Protein AF-A0A965PEA3-F1 (afdb_monomer_lite)

Secondary structure (DSSP, 8-state):
--HHHHHHHHHHHHHHHHHHHHHHHHHHHHHHHHHHH-S-HHHHHHHHHHHHHHHHHHHH-TTS-TTS---

Sequence (71 aa):
MADGLTLKENLMSDLKKAAESWGKTFLATALATYLAVGLDINAIANAALVSVLPSIINWLNPNYERYGRVR

Foldseek 3Di:
DVVVVVVVVVVVVVVVVLVVVLVVQLVVQLVVQCVVPNPDPVSSNVRSCVRSVVSVVCVVPVPPPPPPDPD

Structure (mmCIF, N/CA/C/O backbone):
data_AF-A0A965PEA3-F1
#
_entry.id   AF-A0A965PEA3-F1
#
loop_
_atom_site.group_PDB
_atom_site.id
_atom_site.type_symbol
_atom_site.label_atom_id
_atom_site.label_alt_id
_atom_site.label_comp_id
_atom_site.label_asym_id
_atom_site.label_entity_id
_atom_site.label_seq_id
_atom_site.pdbx_PDB_ins_code
_atom_site.Cartn_x
_atom_site.Cartn_y
_atom_site.Cartn_z
_atom_site.occupancy
_atom_site.B_iso_or_equiv
_atom_site.auth_seq_id
_atom_site.auth_comp_id
_atom_site.auth_asym_id
_atom_site.auth_atom_id
_atom_site.pdbx_PDB_model_num
ATOM 1 N N . MET A 1 1 ? 27.761 11.830 -26.358 1.00 55.84 1 MET A N 1
ATOM 2 C CA . MET A 1 1 ? 27.786 12.057 -24.893 1.00 55.84 1 MET A CA 1
ATOM 3 C C . MET A 1 1 ? 26.482 12.659 -24.348 1.00 55.84 1 MET A C 1
ATOM 5 O O . MET A 1 1 ? 26.212 12.448 -23.178 1.00 55.84 1 MET A O 1
ATOM 9 N N . ALA A 1 2 ? 25.647 13.326 -25.165 1.00 61.12 2 ALA A N 1
ATOM 10 C CA . ALA A 1 2 ? 24.329 13.842 -24.751 1.00 61.12 2 ALA A CA 1
ATOM 11 C C . ALA A 1 2 ? 23.230 12.763 -24.594 1.00 61.12 2 ALA A C 1
ATOM 13 O O . ALA A 1 2 ? 22.374 12.882 -23.729 1.00 61.12 2 ALA A O 1
ATOM 14 N N . ASP A 1 3 ? 23.300 11.685 -25.377 1.00 65.81 3 ASP A N 1
ATOM 15 C CA . ASP A 1 3 ? 22.274 10.630 -25.443 1.00 65.81 3 ASP A CA 1
ATOM 16 C C . ASP A 1 3 ? 22.064 9.861 -24.119 1.00 65.81 3 ASP A C 1
ATOM 18 O O . ASP A 1 3 ? 20.948 9.541 -23.722 1.00 65.81 3 ASP A O 1
ATOM 22 N N . GLY A 1 4 ? 23.139 9.643 -23.355 1.00 63.75 4 GLY A N 1
ATOM 23 C CA . GLY A 1 4 ? 23.059 8.973 -22.053 1.00 63.75 4 GLY A CA 1
ATOM 24 C C . GLY A 1 4 ? 22.445 9.827 -20.937 1.00 63.75 4 GLY A C 1
ATOM 25 O O . GLY A 1 4 ? 22.013 9.276 -19.924 1.00 63.75 4 GLY A O 1
ATOM 26 N N . LEU A 1 5 ? 22.414 11.155 -21.102 1.00 71.88 5 LEU A N 1
ATOM 27 C CA . LEU A 1 5 ? 21.830 12.077 -20.126 1.00 71.88 5 LEU A CA 1
ATOM 28 C C . LEU A 1 5 ? 20.306 12.136 -20.298 1.00 71.88 5 LEU A C 1
ATOM 30 O O . LEU A 1 5 ? 19.574 11.897 -19.338 1.00 71.88 5 LEU A O 1
ATOM 34 N N . THR A 1 6 ? 19.841 12.302 -21.539 1.00 75.12 6 THR A N 1
ATOM 35 C CA . THR A 1 6 ? 18.415 12.317 -21.902 1.00 75.12 6 THR A CA 1
ATOM 36 C C . THR A 1 6 ? 17.711 10.994 -21.589 1.00 75.12 6 THR A C 1
ATOM 38 O O . THR A 1 6 ? 16.569 10.992 -21.131 1.00 75.12 6 THR A O 1
ATOM 41 N N . LEU A 1 7 ? 18.389 9.852 -21.755 1.00 76.25 7 LEU A N 1
ATOM 42 C CA . LEU A 1 7 ? 17.856 8.540 -21.359 1.00 76.25 7 LEU A CA 1
ATOM 43 C C . LEU A 1 7 ? 17.599 8.433 -19.848 1.00 76.25 7 LEU A C 1
ATOM 45 O O . LEU A 1 7 ? 16.578 7.885 -19.428 1.00 76.25 7 LEU A O 1
ATOM 49 N N . LYS A 1 8 ? 18.506 8.967 -19.020 1.00 77.94 8 LYS A N 1
ATOM 50 C CA . LYS A 1 8 ? 18.355 8.961 -17.556 1.00 77.94 8 LYS A CA 1
ATOM 51 C C . LYS A 1 8 ? 17.218 9.872 -17.103 1.00 77.94 8 LYS A C 1
ATOM 53 O O . LYS A 1 8 ? 16.473 9.486 -16.205 1.00 77.94 8 LYS A O 1
ATOM 58 N N . GLU A 1 9 ? 17.069 11.040 -17.724 1.00 77.62 9 GLU A N 1
ATOM 59 C CA . GLU A 1 9 ? 15.982 11.980 -17.421 1.00 77.62 9 GLU A CA 1
ATOM 60 C C . GLU A 1 9 ? 14.606 11.379 -17.728 1.00 77.62 9 GLU A C 1
ATOM 62 O O . GLU A 1 9 ? 13.717 11.395 -16.872 1.00 77.62 9 GLU A O 1
ATOM 67 N N . ASN A 1 10 ? 14.451 10.763 -18.903 1.00 80.75 10 ASN A N 1
ATOM 68 C CA . ASN A 1 10 ? 13.208 10.092 -19.284 1.00 80.75 10 ASN A CA 1
ATOM 69 C C . ASN A 1 10 ? 12.880 8.936 -18.328 1.00 80.75 10 ASN A C 1
ATOM 71 O O . ASN A 1 10 ? 11.771 8.887 -17.795 1.00 80.75 10 ASN A O 1
ATOM 75 N N . LEU A 1 11 ? 13.865 8.086 -18.010 1.00 83.31 11 LEU A N 1
ATOM 76 C CA . LEU A 1 11 ? 13.696 6.976 -17.070 1.00 83.31 11 LEU A CA 1
ATOM 77 C C . LEU A 1 11 ? 13.243 7.448 -15.680 1.00 83.31 11 LEU A C 1
ATOM 79 O O . LEU A 1 11 ? 12.328 6.859 -15.107 1.00 83.31 11 LEU A O 1
ATOM 83 N N . MET A 1 12 ? 13.851 8.510 -15.137 1.00 84.56 12 MET A N 1
ATOM 84 C CA . MET A 1 12 ? 13.432 9.083 -13.850 1.00 84.56 12 MET A CA 1
ATOM 85 C C . MET A 1 12 ? 12.005 9.632 -13.910 1.00 84.56 12 MET A C 1
ATOM 87 O O . MET A 1 12 ? 11.241 9.464 -12.958 1.00 84.56 12 MET A O 1
ATOM 91 N N . SER A 1 13 ? 11.630 10.266 -15.024 1.00 84.75 13 SER A N 1
ATOM 92 C CA . SER A 1 13 ? 10.283 10.808 -15.211 1.00 84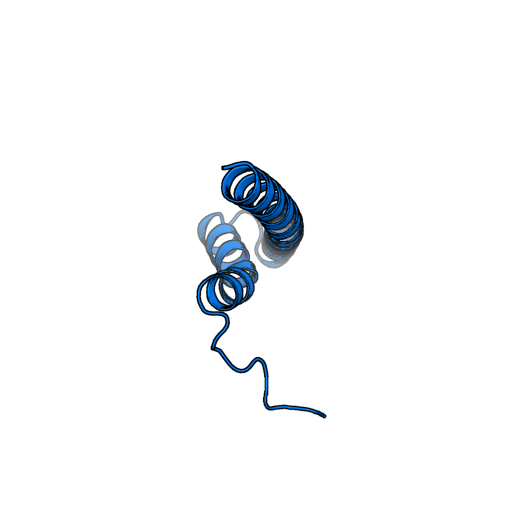.75 13 SER A CA 1
ATOM 93 C C . SER A 1 13 ? 9.212 9.712 -15.274 1.00 84.75 13 SER A C 1
ATOM 95 O O . SER A 1 13 ? 8.152 9.853 -14.661 1.00 84.75 13 SER A O 1
ATOM 97 N N . ASP A 1 14 ? 9.505 8.594 -15.939 1.00 84.56 14 ASP A N 1
ATOM 98 C CA . ASP A 1 14 ? 8.585 7.465 -16.070 1.00 84.56 14 ASP A CA 1
ATOM 99 C C . ASP A 1 14 ? 8.478 6.669 -14.768 1.00 84.56 14 ASP A C 1
ATOM 101 O O . ASP A 1 14 ? 7.372 6.325 -14.352 1.00 84.56 14 ASP A O 1
ATOM 105 N N . LEU A 1 15 ? 9.597 6.467 -14.060 1.00 85.12 15 LEU A N 1
ATOM 106 C CA . LEU A 1 15 ? 9.608 5.914 -12.700 1.00 85.12 15 LEU A CA 1
ATOM 107 C C . LEU A 1 15 ? 8.745 6.738 -11.749 1.00 85.12 15 LEU A C 1
ATOM 109 O O . LEU A 1 15 ? 7.966 6.173 -10.984 1.00 85.12 15 LEU A O 1
ATOM 113 N N . LYS A 1 16 ? 8.854 8.070 -11.810 1.00 84.12 16 LYS A N 1
ATOM 114 C CA . LYS A 1 16 ? 8.052 8.965 -10.974 1.00 84.12 16 LYS A CA 1
ATOM 115 C C . LYS A 1 16 ? 6.558 8.808 -11.262 1.00 84.12 16 LYS A C 1
ATOM 117 O O . LYS A 1 16 ? 5.779 8.634 -10.330 1.00 84.12 16 LYS A O 1
ATOM 122 N N . LYS A 1 17 ? 6.161 8.803 -12.538 1.00 87.88 17 LYS A N 1
ATOM 123 C CA . LYS A 1 17 ? 4.759 8.594 -12.942 1.00 87.88 17 LYS A CA 1
ATOM 124 C C . LYS A 1 17 ? 4.237 7.215 -12.523 1.00 87.88 17 LYS A C 1
ATOM 126 O O . LYS A 1 17 ? 3.106 7.102 -12.053 1.00 87.88 17 LYS A O 1
ATOM 131 N N . ALA A 1 18 ? 5.055 6.172 -12.664 1.00 86.38 18 ALA A N 1
ATOM 132 C CA . ALA A 1 18 ? 4.702 4.816 -12.254 1.00 86.38 18 ALA A CA 1
ATOM 133 C C . ALA A 1 18 ? 4.515 4.723 -10.731 1.00 86.38 18 ALA A C 1
ATOM 135 O O . ALA A 1 18 ? 3.480 4.243 -10.268 1.00 86.38 18 ALA A O 1
ATOM 136 N N . ALA A 1 19 ? 5.455 5.272 -9.958 1.00 86.81 19 ALA A N 1
ATOM 137 C CA . ALA A 1 19 ? 5.379 5.331 -8.503 1.00 86.81 19 ALA A CA 1
ATOM 138 C C . ALA A 1 19 ? 4.163 6.133 -8.011 1.00 86.81 19 ALA A C 1
ATOM 140 O O . ALA A 1 19 ? 3.490 5.703 -7.076 1.00 86.81 19 ALA A O 1
ATOM 141 N N . GLU A 1 20 ? 3.823 7.249 -8.664 1.00 90.81 20 GLU A N 1
ATOM 142 C CA . GLU A 1 20 ? 2.596 8.003 -8.373 1.00 90.81 20 GLU A CA 1
ATOM 143 C C . GLU A 1 20 ? 1.334 7.162 -8.610 1.00 90.81 20 GLU A C 1
ATOM 145 O O . GLU A 1 20 ? 0.397 7.211 -7.810 1.00 90.81 20 GLU A O 1
ATOM 150 N N . SER A 1 21 ? 1.295 6.369 -9.685 1.00 88.00 21 SER A N 1
ATOM 151 C CA . SER A 1 21 ? 0.167 5.473 -9.955 1.00 88.00 21 SER A CA 1
ATOM 152 C C . SER A 1 21 ? 0.067 4.353 -8.917 1.00 88.00 21 SER A C 1
ATOM 154 O O . SER A 1 21 ? -1.031 4.064 -8.443 1.00 88.00 21 SER A O 1
ATOM 156 N N . TRP A 1 22 ? 1.190 3.740 -8.530 1.00 89.75 22 TRP A N 1
ATOM 157 C CA . TRP A 1 22 ? 1.214 2.675 -7.521 1.00 89.75 22 TRP A CA 1
ATOM 158 C C . TRP A 1 22 ? 0.851 3.200 -6.132 1.00 89.75 22 TRP A C 1
ATOM 160 O O . TRP A 1 22 ? 0.075 2.567 -5.421 1.00 89.75 22 TRP A O 1
ATOM 170 N N . GLY A 1 23 ? 1.335 4.389 -5.765 1.00 92.69 23 GLY A N 1
ATOM 171 C CA . GLY A 1 23 ? 1.015 5.029 -4.490 1.00 92.69 23 GLY A CA 1
ATOM 172 C C . GLY A 1 23 ? -0.485 5.279 -4.311 1.00 92.69 23 GLY A C 1
ATOM 173 O O . GLY A 1 23 ? -1.019 5.050 -3.227 1.00 92.69 23 GLY A O 1
ATOM 174 N N . LYS A 1 24 ? -1.194 5.666 -5.381 1.00 93.06 24 LYS A N 1
ATOM 175 C CA . LYS A 1 24 ? -2.660 5.826 -5.356 1.00 93.06 24 LYS A CA 1
ATOM 176 C C . LYS A 1 24 ? -3.371 4.500 -5.080 1.00 93.06 24 LYS A C 1
ATOM 178 O O . LYS A 1 24 ? -4.260 4.462 -4.235 1.00 93.06 24 LYS A O 1
ATOM 183 N N . THR A 1 25 ? -2.968 3.416 -5.748 1.00 93.44 25 THR A N 1
ATOM 184 C CA . THR A 1 25 ? -3.541 2.074 -5.532 1.00 93.44 25 THR A CA 1
ATOM 185 C C . THR A 1 25 ? -3.247 1.547 -4.128 1.00 93.44 25 THR A C 1
ATOM 187 O O . THR A 1 25 ? -4.144 1.006 -3.479 1.00 93.44 25 THR A O 1
ATOM 190 N N . PHE A 1 26 ? -2.027 1.765 -3.630 1.00 94.62 26 PHE A N 1
ATOM 191 C CA . PHE A 1 26 ? -1.627 1.415 -2.269 1.00 94.62 26 PHE A CA 1
ATOM 192 C C . PHE A 1 26 ? -2.508 2.120 -1.231 1.00 94.62 26 PHE A C 1
ATOM 194 O O . PHE A 1 26 ? -3.102 1.463 -0.379 1.00 94.62 26 PHE A O 1
ATOM 201 N N . LEU A 1 27 ? -2.647 3.447 -1.334 1.00 95.06 27 LEU A N 1
ATOM 202 C CA . LEU A 1 27 ? -3.471 4.247 -0.422 1.00 95.06 27 LEU A CA 1
ATOM 203 C C . LEU A 1 27 ? -4.950 3.868 -0.495 1.00 95.06 27 LEU A C 1
ATOM 205 O O . LEU A 1 27 ? -5.591 3.707 0.542 1.00 95.06 27 LEU A O 1
ATOM 209 N N . ALA A 1 28 ? -5.488 3.689 -1.703 1.00 95.62 28 ALA A N 1
ATOM 210 C CA . ALA A 1 28 ? -6.874 3.275 -1.891 1.00 95.62 28 ALA A CA 1
ATOM 211 C C . ALA A 1 28 ? -7.145 1.915 -1.231 1.00 95.62 28 ALA A C 1
ATOM 213 O O . ALA A 1 28 ? -8.136 1.764 -0.520 1.00 95.62 28 ALA A O 1
ATOM 214 N N . THR A 1 29 ? -6.238 0.951 -1.404 1.00 96.19 29 THR A N 1
ATOM 215 C CA . THR A 1 29 ? -6.366 -0.377 -0.790 1.00 96.19 29 TH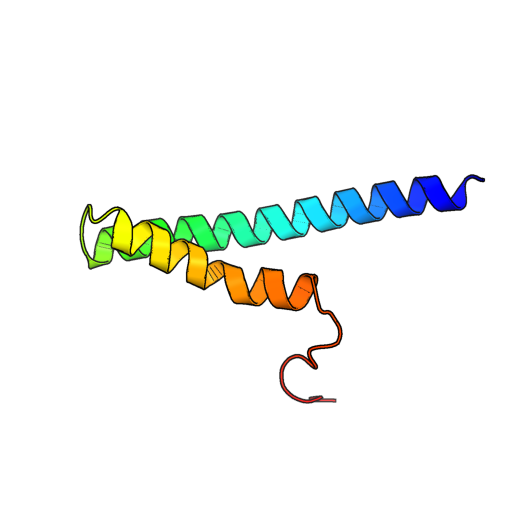R A CA 1
ATOM 216 C C . THR A 1 29 ? -6.208 -0.314 0.723 1.00 96.19 29 THR A C 1
ATOM 218 O O . THR A 1 29 ? -6.967 -0.966 1.436 1.00 96.19 29 THR A O 1
ATOM 221 N N . ALA A 1 30 ? -5.273 0.491 1.232 1.00 94.81 30 ALA A N 1
ATOM 222 C CA . ALA A 1 30 ? -5.084 0.664 2.667 1.00 94.81 30 ALA A CA 1
ATOM 223 C C . ALA A 1 30 ? -6.355 1.212 3.336 1.00 94.81 30 ALA A C 1
ATOM 225 O O . ALA A 1 30 ? -6.818 0.662 4.335 1.00 94.81 30 ALA A O 1
ATOM 226 N N . LEU A 1 31 ? -6.963 2.243 2.741 1.00 95.88 31 LEU A N 1
ATOM 227 C CA . LEU A 1 31 ? -8.220 2.820 3.221 1.00 95.88 31 LEU A CA 1
ATOM 228 C C . LEU A 1 31 ? -9.386 1.835 3.096 1.00 95.88 31 LEU A C 1
ATOM 230 O O . LEU A 1 31 ? -10.146 1.671 4.045 1.00 95.88 31 LEU A O 1
ATOM 234 N N . ALA A 1 32 ? -9.514 1.140 1.963 1.00 96.38 32 ALA A N 1
ATOM 235 C CA . ALA A 1 32 ? -10.560 0.136 1.772 1.00 96.38 32 ALA A CA 1
ATOM 236 C C . ALA A 1 32 ? -10.445 -1.010 2.790 1.00 96.38 32 ALA A C 1
ATOM 238 O O . ALA A 1 32 ? -11.445 -1.444 3.355 1.00 96.38 32 ALA A O 1
ATOM 239 N N . THR A 1 33 ? -9.220 -1.458 3.069 1.00 96.19 33 THR A N 1
ATOM 240 C CA . THR A 1 33 ? -8.953 -2.521 4.045 1.00 96.19 33 THR A CA 1
ATOM 241 C C . THR A 1 33 ? -9.260 -2.040 5.458 1.00 96.19 33 THR A C 1
ATOM 243 O O . THR A 1 33 ? -9.944 -2.742 6.194 1.00 96.19 33 THR A O 1
ATOM 246 N N . TYR A 1 34 ? -8.866 -0.814 5.813 1.00 96.06 34 TYR A N 1
ATOM 247 C CA . TYR A 1 34 ? -9.234 -0.205 7.093 1.00 96.06 34 TYR A CA 1
ATOM 248 C C . TYR A 1 34 ? -10.756 -0.157 7.294 1.00 96.06 34 TYR A C 1
ATOM 250 O O . TYR A 1 34 ? -11.252 -0.487 8.368 1.00 96.06 34 TYR A O 1
ATOM 258 N N . LEU A 1 35 ? -11.513 0.201 6.254 1.00 96.69 35 LEU A N 1
ATOM 259 C CA . LEU A 1 35 ? -12.977 0.209 6.315 1.00 96.69 35 LEU A CA 1
ATOM 260 C C . LEU A 1 35 ? -13.579 -1.199 6.441 1.00 96.69 35 LEU A C 1
ATOM 262 O O . LEU A 1 35 ? -14.643 -1.347 7.035 1.00 96.69 35 LEU A O 1
ATOM 266 N N . ALA A 1 36 ? -12.920 -2.222 5.894 1.00 96.12 36 ALA A N 1
ATOM 267 C CA . ALA A 1 36 ? -13.405 -3.599 5.919 1.00 96.12 36 ALA A CA 1
ATOM 268 C C . ALA A 1 36 ? -13.113 -4.326 7.242 1.00 96.12 36 ALA A C 1
ATOM 270 O O . ALA A 1 36 ? -13.948 -5.101 7.704 1.00 96.12 36 ALA A O 1
ATOM 271 N N . VAL A 1 37 ? -11.935 -4.105 7.835 1.00 95.12 37 VAL A N 1
ATOM 272 C CA . VAL A 1 37 ? -11.461 -4.872 9.005 1.00 95.12 37 VAL A CA 1
ATOM 273 C C . VAL A 1 37 ? -11.185 -4.022 10.250 1.00 95.12 37 VAL A C 1
ATOM 275 O O . VAL A 1 37 ? -10.857 -4.566 11.301 1.00 95.12 37 VAL A O 1
ATOM 278 N N . GLY A 1 38 ? -11.330 -2.697 10.172 1.00 92.94 38 GLY A N 1
ATOM 279 C CA . GLY A 1 38 ? -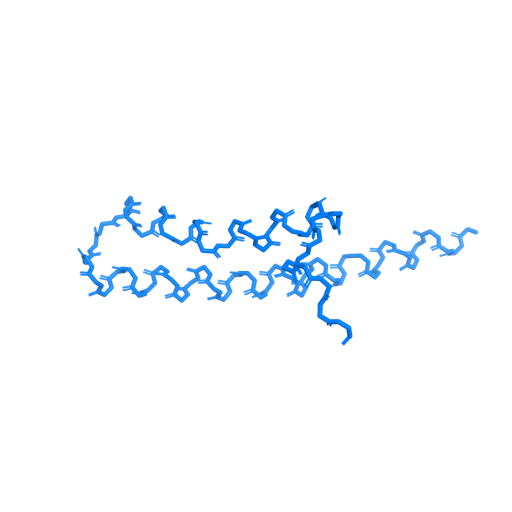10.960 -1.776 11.246 1.00 92.94 38 GLY A CA 1
ATOM 280 C C . GLY A 1 38 ? -9.452 -1.502 11.301 1.00 92.94 38 GLY A C 1
ATOM 281 O O . GLY A 1 38 ? -8.735 -1.648 10.311 1.00 92.94 38 GLY A O 1
ATOM 282 N N . LEU A 1 39 ? -8.952 -1.078 12.467 1.00 93.19 39 LEU A N 1
ATOM 283 C CA . LEU A 1 39 ? -7.549 -0.683 12.668 1.00 93.19 39 LEU A CA 1
ATOM 284 C C . LEU A 1 39 ? -6.607 -1.892 12.854 1.00 93.19 39 LEU A C 1
ATOM 286 O O . LEU A 1 39 ? -5.890 -1.985 13.848 1.00 93.19 39 LEU A O 1
ATOM 290 N N . ASP A 1 40 ? -6.593 -2.814 11.892 1.00 94.81 40 ASP A N 1
ATOM 291 C CA . ASP A 1 40 ? -5.608 -3.897 11.831 1.00 94.81 40 ASP A CA 1
ATOM 292 C C . ASP A 1 40 ? -4.455 -3.512 10.897 1.00 94.81 40 ASP A C 1
ATOM 294 O O . ASP A 1 40 ? -4.528 -3.631 9.672 1.00 94.81 40 ASP A O 1
ATOM 298 N N . ILE A 1 41 ? -3.361 -3.044 11.498 1.00 93.50 41 ILE A N 1
ATOM 299 C CA . ILE A 1 41 ? -2.175 -2.561 10.781 1.00 93.50 41 ILE A CA 1
ATOM 300 C C . ILE A 1 41 ? -1.555 -3.665 9.913 1.00 93.50 41 ILE A C 1
ATOM 302 O O . ILE A 1 41 ? -1.102 -3.379 8.804 1.00 93.50 41 ILE A O 1
ATOM 306 N N . ASN A 1 42 ? -1.555 -4.919 10.379 1.00 95.06 42 ASN A N 1
ATOM 307 C CA . ASN A 1 42 ? -0.970 -6.025 9.624 1.00 95.06 42 ASN A CA 1
ATOM 308 C C . ASN A 1 42 ? -1.818 -6.338 8.391 1.00 95.06 42 ASN A C 1
ATOM 310 O O . ASN A 1 42 ? -1.274 -6.494 7.297 1.00 95.06 42 ASN A O 1
ATOM 314 N N . ALA A 1 43 ? -3.143 -6.392 8.541 1.00 94.88 43 ALA A N 1
ATOM 315 C CA . ALA A 1 43 ? -4.050 -6.625 7.421 1.00 94.88 43 ALA A CA 1
ATOM 316 C C . ALA A 1 43 ? -3.966 -5.495 6.381 1.00 94.88 43 ALA A C 1
ATOM 318 O O . ALA A 1 43 ? -3.814 -5.764 5.189 1.00 94.88 43 ALA A O 1
ATOM 319 N N . ILE A 1 44 ? -3.986 -4.236 6.834 1.00 95.75 44 ILE A N 1
ATOM 320 C CA . ILE A 1 44 ? -3.898 -3.046 5.977 1.00 95.75 44 ILE A CA 1
ATOM 321 C C . ILE A 1 44 ? -2.576 -3.022 5.207 1.00 95.75 44 ILE A C 1
ATOM 323 O O . ILE A 1 44 ? -2.582 -2.849 3.987 1.00 95.75 44 ILE A O 1
ATOM 327 N N . ALA A 1 45 ? -1.446 -3.215 5.895 1.00 94.31 45 ALA A N 1
ATOM 328 C CA . ALA A 1 45 ? -0.130 -3.183 5.266 1.00 94.31 45 ALA A CA 1
ATOM 329 C C . ALA A 1 45 ? 0.033 -4.316 4.244 1.00 94.31 45 ALA A C 1
ATOM 331 O O . ALA A 1 45 ? 0.462 -4.065 3.118 1.00 94.31 45 ALA A O 1
ATOM 332 N N . ASN A 1 46 ? -0.364 -5.543 4.595 1.00 95.62 46 ASN A N 1
ATOM 333 C CA . ASN A 1 46 ? -0.277 -6.684 3.685 1.00 95.62 46 ASN A CA 1
ATOM 334 C C . ASN A 1 46 ? -1.172 -6.498 2.453 1.00 95.62 46 ASN A C 1
ATOM 336 O O . ASN A 1 46 ? -0.705 -6.691 1.331 1.00 95.62 46 ASN A O 1
ATOM 340 N N . ALA A 1 47 ? -2.426 -6.071 2.628 1.00 94.50 47 ALA A N 1
ATOM 341 C CA . ALA A 1 47 ? -3.343 -5.843 1.513 1.00 94.50 47 ALA A CA 1
ATOM 342 C C . ALA A 1 47 ? -2.840 -4.731 0.581 1.00 94.50 47 ALA A C 1
ATOM 344 O O . ALA A 1 47 ? -2.807 -4.898 -0.642 1.00 94.50 47 ALA A O 1
ATOM 345 N N . ALA A 1 48 ? -2.384 -3.614 1.154 1.00 93.56 48 ALA A N 1
ATOM 346 C CA . ALA A 1 48 ? -1.849 -2.502 0.386 1.00 93.56 48 ALA A CA 1
ATOM 347 C C . ALA A 1 48 ? -0.580 -2.902 -0.388 1.00 93.56 48 ALA A C 1
ATOM 349 O O . ALA A 1 48 ? -0.477 -2.590 -1.576 1.00 93.56 48 ALA A O 1
ATOM 350 N N . LEU A 1 49 ? 0.340 -3.663 0.218 1.00 94.31 49 LEU A N 1
ATOM 351 C CA . LEU A 1 49 ? 1.537 -4.179 -0.462 1.00 94.31 49 LEU A CA 1
ATOM 352 C C . LEU A 1 49 ? 1.191 -5.145 -1.604 1.00 94.31 49 LEU A C 1
ATOM 354 O O . LEU A 1 49 ? 1.703 -4.998 -2.716 1.00 94.31 49 LEU A O 1
ATOM 358 N N . VAL A 1 50 ? 0.291 -6.102 -1.361 1.00 94.25 50 VAL A N 1
ATOM 359 C CA . VAL A 1 50 ? -0.140 -7.081 -2.374 1.00 94.25 50 VAL A CA 1
ATOM 360 C C . VAL A 1 50 ? -0.828 -6.398 -3.558 1.00 94.25 50 VAL A C 1
ATOM 362 O O . VAL A 1 50 ? -0.663 -6.841 -4.692 1.00 94.25 50 VAL A O 1
ATOM 365 N N . SER A 1 51 ? -1.527 -5.282 -3.338 1.00 93.88 51 SER A N 1
ATOM 366 C CA . SER A 1 51 ? -2.197 -4.542 -4.417 1.00 93.88 51 SER A CA 1
ATOM 367 C C . SER A 1 51 ? -1.241 -3.933 -5.453 1.00 93.88 51 SER A C 1
ATOM 369 O O . SER A 1 51 ? -1.582 -3.848 -6.633 1.00 93.88 51 SER A O 1
ATOM 371 N N . VAL A 1 52 ? -0.032 -3.528 -5.041 1.00 92.44 52 VAL A N 1
ATOM 372 C CA . VAL A 1 52 ? 0.951 -2.866 -5.922 1.00 92.44 52 VAL A CA 1
ATOM 373 C C . VAL A 1 52 ? 2.007 -3.816 -6.479 1.00 92.44 52 VAL A C 1
ATOM 375 O O . VAL A 1 52 ? 2.572 -3.547 -7.541 1.00 92.44 52 VAL A O 1
ATOM 378 N N . LEU A 1 53 ? 2.232 -4.948 -5.808 1.00 90.31 53 LEU A N 1
ATOM 379 C CA . LEU A 1 53 ? 3.200 -5.982 -6.181 1.00 90.31 53 LEU A CA 1
ATOM 380 C C . LEU A 1 53 ? 3.136 -6.398 -7.665 1.00 90.31 53 LEU A C 1
ATOM 382 O O . LEU A 1 53 ? 4.180 -6.364 -8.317 1.00 90.31 53 LEU A O 1
ATOM 386 N N . PRO A 1 54 ? 1.963 -6.710 -8.256 1.00 85.56 54 PRO A N 1
ATOM 387 C CA . PRO A 1 54 ? 1.880 -7.106 -9.663 1.00 85.56 54 PRO A CA 1
ATOM 388 C C . PRO A 1 54 ? 2.375 -6.016 -10.618 1.00 85.56 54 PRO A C 1
ATOM 390 O O . PRO A 1 54 ? 3.007 -6.305 -11.631 1.00 85.56 54 PRO A O 1
ATOM 393 N N . SER A 1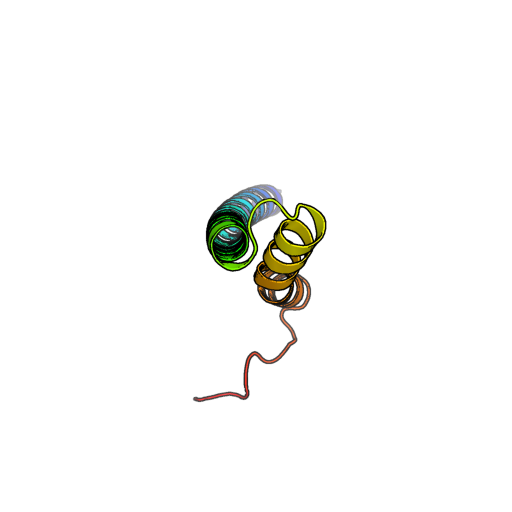 55 ? 2.108 -4.751 -10.291 1.00 86.81 55 SER A N 1
ATOM 394 C CA . SER A 1 55 ? 2.509 -3.615 -11.123 1.00 86.81 55 SER A CA 1
ATOM 395 C C . SER A 1 55 ? 4.021 -3.388 -11.073 1.00 86.81 55 SER A C 1
ATOM 397 O O . SER A 1 55 ? 4.628 -3.122 -12.108 1.00 86.81 55 SER A O 1
ATOM 399 N N . ILE A 1 56 ? 4.629 -3.558 -9.893 1.00 86.50 56 ILE A N 1
ATOM 400 C CA . ILE A 1 56 ? 6.082 -3.466 -9.700 1.00 86.50 56 ILE A CA 1
ATOM 401 C C . ILE A 1 56 ? 6.792 -4.634 -10.396 1.00 86.50 56 ILE A C 1
ATOM 403 O O . ILE A 1 56 ? 7.759 -4.411 -11.121 1.00 86.50 56 ILE A O 1
ATOM 407 N N . ILE A 1 57 ? 6.301 -5.868 -10.225 1.00 85.00 57 ILE A N 1
ATOM 408 C CA . ILE A 1 57 ? 6.883 -7.068 -10.849 1.00 85.00 57 ILE A CA 1
ATOM 409 C C . ILE A 1 57 ? 6.833 -6.964 -12.379 1.00 85.00 57 ILE A C 1
ATOM 411 O O . ILE A 1 57 ? 7.835 -7.240 -13.034 1.00 85.00 57 ILE A O 1
ATOM 415 N N . ASN A 1 58 ? 5.711 -6.511 -12.949 1.00 82.44 58 ASN A N 1
ATOM 416 C CA . ASN A 1 58 ? 5.585 -6.308 -14.396 1.00 82.44 58 ASN A CA 1
ATOM 417 C C . ASN A 1 58 ? 6.512 -5.205 -14.924 1.00 82.44 58 ASN A C 1
ATOM 419 O O . ASN A 1 58 ? 7.000 -5.300 -16.046 1.00 82.44 58 ASN A O 1
ATOM 423 N N . TRP A 1 59 ? 6.757 -4.156 -14.135 1.00 79.00 59 TRP A N 1
ATOM 424 C CA . TRP A 1 59 ? 7.693 -3.098 -14.512 1.00 79.00 59 TRP A CA 1
ATOM 425 C C . TRP A 1 59 ? 9.151 -3.575 -14.453 1.00 79.00 59 TRP A C 1
ATOM 427 O O . TRP A 1 59 ? 9.935 -3.260 -15.345 1.00 79.00 59 TRP A O 1
ATOM 437 N N . LEU A 1 60 ? 9.505 -4.373 -13.438 1.00 79.94 60 LEU A N 1
ATOM 438 C CA . LEU A 1 60 ? 10.848 -4.937 -13.284 1.00 79.94 60 LEU A CA 1
ATOM 439 C C . LEU A 1 60 ? 11.145 -6.023 -14.330 1.00 79.94 60 LEU A C 1
ATOM 441 O O . LEU A 1 60 ? 12.281 -6.150 -14.782 1.00 79.94 60 LEU A O 1
ATOM 445 N N . ASN A 1 61 ? 10.136 -6.810 -14.713 1.00 74.81 61 ASN A N 1
ATOM 446 C CA . ASN A 1 61 ? 10.259 -7.842 -15.733 1.00 74.81 61 ASN A CA 1
ATOM 447 C C . ASN A 1 61 ? 9.285 -7.597 -16.900 1.00 74.81 61 ASN A C 1
ATOM 449 O O . ASN A 1 61 ? 8.231 -8.236 -16.971 1.00 74.81 61 ASN A O 1
ATOM 453 N N . PRO A 1 62 ? 9.655 -6.728 -17.860 1.00 62.44 62 PRO A N 1
ATOM 454 C CA . PRO A 1 62 ? 8.821 -6.425 -19.023 1.00 62.44 62 PRO A CA 1
ATOM 455 C C . PRO A 1 62 ? 8.628 -7.620 -19.977 1.00 62.44 62 PRO A C 1
ATOM 457 O O . PRO A 1 62 ? 7.816 -7.529 -20.892 1.00 62.44 62 PRO 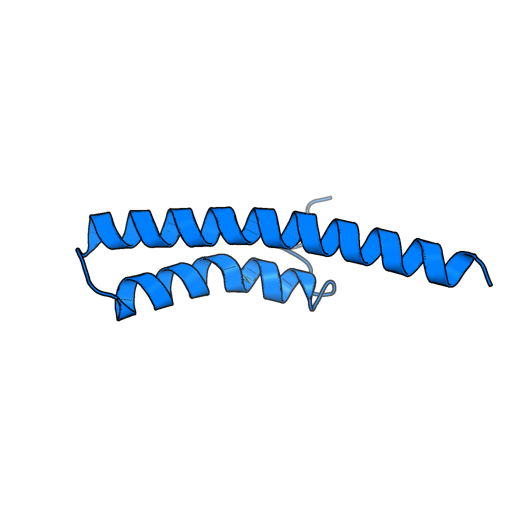A O 1
ATOM 460 N N . ASN A 1 63 ? 9.339 -8.740 -19.772 1.00 62.00 63 ASN A N 1
ATOM 461 C CA . ASN A 1 63 ? 9.144 -9.987 -20.522 1.00 62.00 63 ASN A CA 1
ATOM 462 C C . ASN A 1 63 ? 8.002 -10.862 -19.979 1.00 62.00 63 ASN A C 1
ATOM 464 O O . ASN A 1 63 ? 7.716 -11.904 -20.570 1.00 62.00 63 ASN A O 1
ATOM 468 N N . TYR A 1 64 ? 7.333 -10.484 -18.881 1.00 53.00 64 TYR A N 1
ATOM 469 C CA . TYR A 1 64 ? 6.050 -11.102 -18.552 1.00 53.00 64 TYR A CA 1
ATOM 470 C C . TYR A 1 64 ? 5.023 -10.621 -19.575 1.00 53.00 64 TYR A C 1
ATOM 472 O O . TYR A 1 64 ? 4.486 -9.520 -19.461 1.00 53.00 64 TYR A O 1
ATOM 480 N N . GLU A 1 65 ? 4.796 -11.450 -20.599 1.00 52.12 65 GLU A N 1
ATOM 481 C CA . GLU A 1 65 ? 3.741 -11.325 -21.604 1.00 52.12 65 GLU A CA 1
ATOM 482 C C . GLU A 1 65 ? 2.405 -11.154 -20.868 1.00 52.12 65 GLU A C 1
ATOM 484 O O . GLU A 1 65 ? 1.760 -12.106 -20.428 1.00 52.12 65 GLU A O 1
ATOM 489 N N . ARG A 1 66 ? 2.065 -9.888 -20.618 1.00 53.84 66 ARG A N 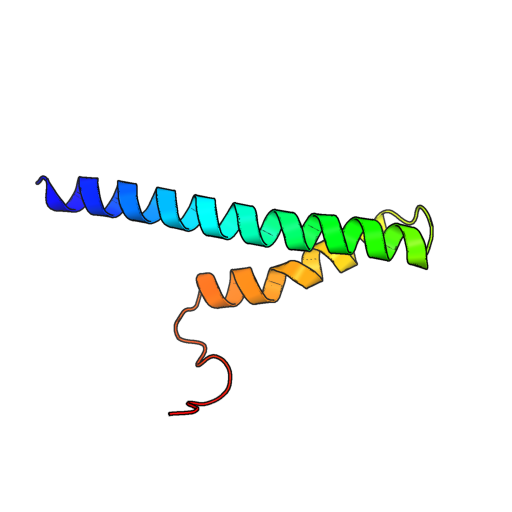1
ATOM 490 C CA . ARG A 1 66 ? 0.918 -9.433 -19.844 1.00 53.84 66 ARG A CA 1
ATOM 491 C C . ARG A 1 66 ? -0.323 -9.993 -20.513 1.00 53.84 66 ARG A C 1
ATOM 493 O O . ARG A 1 66 ? -0.746 -9.434 -21.510 1.00 53.84 66 ARG A O 1
ATOM 500 N N . TYR A 1 67 ? -0.866 -11.088 -19.978 1.00 54.00 67 TYR A N 1
ATOM 501 C CA . TYR A 1 67 ? -2.111 -11.690 -20.455 1.00 54.00 67 TYR A CA 1
ATOM 502 C C . TYR A 1 67 ? -2.141 -11.847 -21.984 1.00 54.00 67 TYR A C 1
ATOM 504 O O . TYR A 1 67 ? -2.737 -11.032 -22.677 1.00 54.00 67 TYR A O 1
ATOM 512 N N . GLY A 1 68 ? -1.469 -12.892 -22.481 1.00 44.16 68 GLY A N 1
ATOM 513 C CA . GLY A 1 68 ? -1.586 -13.445 -23.835 1.00 44.16 68 GLY A CA 1
ATOM 514 C C . GLY A 1 68 ? -2.122 -12.494 -24.903 1.00 44.16 68 GLY A C 1
ATOM 515 O O . GLY A 1 68 ? -3.328 -12.427 -25.096 1.00 44.16 68 GLY A O 1
ATOM 516 N N . ARG A 1 69 ? -1.215 -11.812 -25.609 1.00 49.12 69 ARG A N 1
ATOM 517 C CA . ARG A 1 69 ? -1.377 -11.294 -26.977 1.00 49.12 69 ARG A CA 1
ATOM 518 C C . ARG A 1 69 ? -2.832 -11.263 -27.493 1.00 49.12 69 ARG A C 1
ATOM 520 O O . ARG A 1 69 ? -3.207 -12.082 -28.330 1.00 49.12 69 ARG A O 1
ATOM 527 N N . VAL A 1 70 ? -3.644 -10.302 -27.061 1.00 48.88 70 VAL A N 1
ATOM 528 C CA . VAL A 1 70 ? -4.841 -9.929 -27.828 1.00 48.88 70 VAL A CA 1
ATOM 529 C C . VAL A 1 70 ? -4.437 -8.807 -28.772 1.00 48.88 70 VAL A C 1
ATOM 531 O O . VAL A 1 70 ? -4.338 -7.654 -28.373 1.00 48.88 70 VAL A O 1
ATOM 534 N N . ARG A 1 71 ? -4.059 -9.277 -29.969 1.00 41.56 71 ARG A N 1
ATOM 535 C CA . ARG A 1 71 ? -3.836 -8.593 -31.254 1.00 41.56 71 ARG A CA 1
ATOM 536 C C . ARG A 1 71 ? -4.084 -7.090 -31.306 1.00 41.56 71 ARG A C 1
ATOM 538 O O . ARG A 1 71 ? -5.229 -6.679 -31.027 1.00 41.56 71 ARG A O 1
#

Radius of gyration: 16.51 Å; chains: 1; bounding box: 41×27×44 Å

pLDDT: mean 82.46, std 15.3, range [41.56, 96.69]